Protein AF-S2IY13-F1 (afdb_monomer)

pLDDT: mean 79.67, std 11.69, range [42.25, 95.0]

Secondary structure (DSSP, 8-state):
---GGGT-HHHHHHHHHHHHTTPPPPPSS----HHHHHHHHHHHHHHHHHHHHHTS------HHHHHHHHHHHHHHHHHHHHHHTT----TTTT-PPPP---

Organism: Mucor circinelloides f. circinelloides (strain 1006PhL) (NCBI:txid1220926)

Sequence (102 aa):
MPHEKFYNLQQWERRQEAIRMGEKPTPTGDFFDFKNDEEKLRMQHRQAARAAASRQPTLTLSEEQIKELTRVNRERIEADRMRKMGLKPKESMGVRYEEEND

Mean predicted aligned error: 16.57 Å

Solvent-accessible surface area (backbone atoms only — not 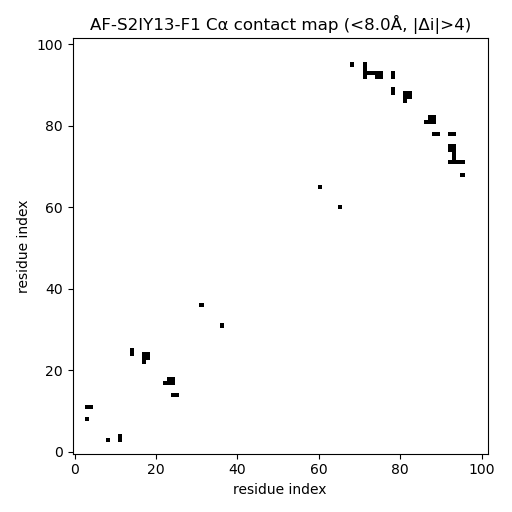comparable to full-atom values): 6318 Å² total; per-residue (Å²): 131,87,58,66,57,82,79,39,51,71,65,43,50,55,42,53,51,33,51,73,72,72,42,83,57,81,73,95,60,89,73,90,47,71,68,61,51,53,50,51,51,54,49,50,53,52,50,52,53,49,53,56,58,72,67,49,75,92,71,82,68,51,74,66,56,49,54,50,52,55,50,34,50,51,35,35,55,50,37,54,51,32,47,74,73,72,41,84,58,66,87,68,55,46,60,82,84,78,80,85,79,128

Radius of gyration: 28.14 Å; Cα contacts (8 Å, |Δi|>4): 32; chains: 1; bounding box: 55×32×68 Å

Foldseek 3Di:
DDDPCVVDVPLVVVQVVCVVVVHDRPDPDPDPDVVVVVVVVVVVVVVVVVVVVVPPPPPPDDPVRVVVLVQLVVQVVVCVVCVVVVHHDDPCRSDDDDDPDD

Structure (mmCIF, N/CA/C/O backbone):
data_AF-S2IY13-F1
#
_entry.id   AF-S2IY13-F1
#
loop_
_atom_site.group_PDB
_atom_site.id
_atom_site.type_symbol
_atom_site.label_atom_id
_atom_site.label_alt_id
_atom_site.label_comp_id
_atom_site.label_asym_id
_atom_site.label_entity_id
_atom_site.label_seq_id
_atom_site.pdbx_PDB_ins_code
_atom_site.Cartn_x
_atom_site.Cartn_y
_atom_site.Cartn_z
_atom_site.occupancy
_atom_site.B_iso_or_equiv
_atom_site.auth_seq_id
_atom_site.auth_comp_id
_atom_site.auth_asym_id
_atom_site.auth_atom_id
_atom_site.pdbx_PDB_model_num
ATOM 1 N N . MET A 1 1 ? 4.167 -15.378 -42.781 1.00 58.44 1 MET A N 1
ATOM 2 C CA . MET A 1 1 ? 3.473 -14.141 -42.354 1.00 58.44 1 MET A CA 1
ATOM 3 C C . MET A 1 1 ? 3.800 -13.019 -43.333 1.00 58.44 1 MET A C 1
ATOM 5 O O . MET A 1 1 ? 4.893 -13.069 -43.893 1.00 58.44 1 MET A O 1
ATOM 9 N N . PRO A 1 2 ? 2.890 -12.059 -43.586 1.00 72.50 2 PRO A N 1
ATOM 10 C CA . PRO A 1 2 ? 3.156 -10.945 -44.495 1.00 72.50 2 PRO A CA 1
ATOM 11 C C . PRO A 1 2 ? 4.285 -10.060 -43.952 1.00 72.50 2 PRO A C 1
ATOM 13 O O . PRO A 1 2 ? 4.389 -9.839 -42.748 1.00 72.50 2 PRO A O 1
ATOM 16 N N . HIS A 1 3 ? 5.169 -9.612 -44.841 1.00 72.56 3 HIS A N 1
ATOM 17 C CA . HIS A 1 3 ? 6.389 -8.887 -44.482 1.00 72.56 3 HIS A CA 1
ATOM 18 C C . HIS A 1 3 ? 6.077 -7.481 -43.932 1.00 72.56 3 HIS A C 1
ATOM 20 O O . HIS A 1 3 ? 5.179 -6.813 -44.440 1.00 72.56 3 HIS A O 1
ATOM 26 N N . GLU A 1 4 ? 6.860 -6.999 -42.956 1.00 67.62 4 GLU A N 1
ATOM 27 C CA . GLU A 1 4 ? 6.692 -5.699 -42.264 1.00 67.62 4 GLU A CA 1
ATOM 28 C C . GLU A 1 4 ? 6.530 -4.512 -43.237 1.00 67.62 4 GLU A C 1
ATOM 30 O O . GLU A 1 4 ? 5.742 -3.599 -42.997 1.00 67.62 4 GLU A O 1
ATOM 35 N N . LYS A 1 5 ? 7.187 -4.597 -44.404 1.00 71.69 5 LYS A N 1
ATOM 36 C CA . LYS A 1 5 ? 7.035 -3.670 -45.544 1.00 71.69 5 LYS A CA 1
ATOM 37 C C . LYS A 1 5 ? 5.573 -3.373 -45.900 1.00 71.69 5 LYS A C 1
ATOM 39 O O . LYS A 1 5 ? 5.268 -2.247 -46.265 1.00 71.69 5 LYS A O 1
ATOM 44 N N . PHE A 1 6 ? 4.691 -4.368 -45.835 1.00 73.50 6 PHE A N 1
ATOM 45 C CA . PHE A 1 6 ? 3.294 -4.240 -46.261 1.00 73.50 6 PHE A CA 1
ATOM 46 C C . PHE A 1 6 ? 2.365 -3.719 -45.157 1.00 73.50 6 PHE A C 1
ATOM 48 O O . PHE A 1 6 ? 1.230 -3.361 -45.454 1.00 73.50 6 PHE A O 1
ATOM 55 N N . TYR A 1 7 ? 2.841 -3.648 -43.910 1.00 77.00 7 TYR A N 1
ATOM 56 C CA . TYR A 1 7 ? 2.098 -3.081 -42.782 1.00 77.00 7 TYR A CA 1
ATOM 57 C C . TYR A 1 7 ? 2.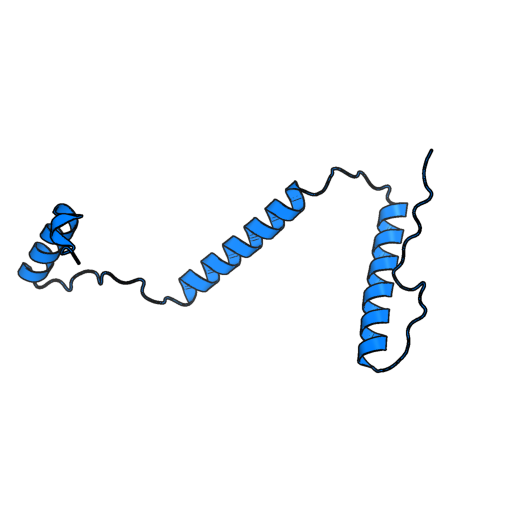511 -1.639 -42.481 1.00 77.00 7 TYR A C 1
ATOM 59 O O . TYR A 1 7 ? 1.667 -0.837 -42.089 1.00 77.00 7 TYR A O 1
ATOM 67 N N . ASN A 1 8 ? 3.787 -1.286 -42.684 1.00 78.00 8 ASN A N 1
ATOM 68 C CA . ASN A 1 8 ? 4.265 0.082 -42.506 1.00 78.00 8 ASN A CA 1
ATOM 69 C C . ASN A 1 8 ? 5.376 0.437 -43.510 1.00 78.00 8 ASN A C 1
ATOM 71 O O . ASN A 1 8 ? 6.570 0.286 -43.239 1.00 78.00 8 ASN A O 1
ATOM 75 N N . LEU A 1 9 ? 4.962 0.930 -44.682 1.00 78.38 9 LEU A N 1
ATOM 76 C CA . LEU A 1 9 ? 5.864 1.345 -45.763 1.00 78.38 9 LEU A CA 1
ATOM 77 C C . LEU A 1 9 ? 6.823 2.457 -45.317 1.00 78.38 9 LEU A C 1
ATOM 79 O O . LEU A 1 9 ? 8.020 2.363 -45.570 1.00 78.38 9 LEU A O 1
ATOM 83 N N . GLN A 1 10 ? 6.326 3.460 -44.588 1.00 79.56 10 GLN A N 1
ATOM 84 C CA . GLN A 1 10 ? 7.112 4.630 -44.185 1.00 79.56 10 GLN A CA 1
ATOM 85 C C . GLN A 1 10 ? 8.241 4.268 -43.206 1.00 79.56 10 GLN A C 1
ATOM 87 O O . GLN A 1 10 ? 9.366 4.752 -43.336 1.00 79.56 10 GLN A O 1
ATOM 92 N N . GLN A 1 11 ? 7.970 3.393 -42.231 1.00 78.31 11 GLN A N 1
ATOM 93 C CA . GLN A 1 11 ? 9.007 2.897 -41.319 1.00 78.31 11 GLN A CA 1
ATOM 94 C C . GLN A 1 11 ? 10.035 2.023 -42.046 1.00 78.31 11 GLN A C 1
ATOM 96 O O . GLN A 1 11 ? 11.231 2.106 -41.758 1.00 78.31 11 GLN A O 1
ATOM 101 N N . TRP A 1 12 ? 9.583 1.212 -43.005 1.00 79.00 12 TRP A N 1
ATOM 102 C CA . TRP A 1 12 ? 10.462 0.363 -43.801 1.00 79.00 12 TRP A CA 1
ATOM 103 C C . TRP A 1 12 ? 11.392 1.186 -44.704 1.00 79.00 12 TRP A C 1
ATOM 105 O O . TRP A 1 12 ? 12.596 0.936 -44.720 1.00 79.00 12 TRP A O 1
ATOM 115 N N . GLU A 1 13 ? 10.875 2.201 -45.398 1.00 82.12 13 GLU A N 1
ATOM 116 C CA . GLU A 1 13 ? 11.666 3.085 -46.264 1.00 82.12 13 GLU A CA 1
ATOM 117 C C . GLU A 1 13 ? 12.711 3.873 -45.478 1.00 82.12 13 GLU A C 1
ATOM 119 O O . GLU A 1 13 ? 13.880 3.871 -45.861 1.00 82.12 13 GLU A O 1
ATOM 124 N N . ARG A 1 14 ? 12.331 4.440 -44.325 1.00 81.25 14 ARG A N 1
ATOM 125 C CA . ARG A 1 14 ? 13.259 5.142 -43.428 1.00 81.25 14 ARG A CA 1
ATOM 126 C C . ARG A 1 14 ? 14.382 4.229 -42.928 1.00 81.25 14 ARG A C 1
ATOM 128 O O . ARG A 1 14 ? 15.528 4.658 -42.818 1.00 81.25 14 ARG A O 1
ATOM 135 N N . ARG A 1 15 ? 14.080 2.950 -42.666 1.00 76.56 15 ARG A N 1
ATOM 136 C CA . ARG A 1 15 ? 15.088 1.938 -42.309 1.00 76.56 15 ARG A CA 1
ATOM 137 C C . ARG A 1 15 ? 16.036 1.661 -43.478 1.00 76.56 15 ARG A C 1
ATOM 139 O O . ARG A 1 15 ? 17.244 1.604 -43.275 1.00 76.56 15 ARG A O 1
ATOM 146 N N . GLN A 1 16 ? 15.510 1.490 -44.691 1.00 81.31 16 GLN A N 1
ATOM 147 C CA . GLN A 1 16 ? 16.332 1.254 -45.885 1.00 81.31 16 GLN A CA 1
ATOM 148 C C . GLN A 1 16 ? 17.208 2.461 -46.235 1.00 81.31 16 GLN A C 1
ATOM 150 O O . GLN A 1 16 ? 18.346 2.293 -46.664 1.00 81.31 16 GLN A O 1
ATOM 155 N N . GLU A 1 17 ? 16.697 3.671 -46.037 1.00 83.19 17 GLU A N 1
ATOM 156 C CA . GLU A 1 17 ? 17.448 4.909 -46.213 1.00 83.19 17 GLU A CA 1
ATOM 157 C C . GLU A 1 17 ? 18.603 5.019 -45.209 1.00 83.19 17 GLU A C 1
ATOM 159 O O . GLU A 1 17 ? 19.736 5.239 -45.629 1.00 83.19 17 GLU A O 1
ATOM 164 N N . ALA A 1 18 ? 18.359 4.742 -43.923 1.00 79.00 18 ALA A N 1
ATOM 165 C CA . ALA A 1 18 ? 19.404 4.723 -42.895 1.00 79.00 18 ALA A CA 1
ATOM 166 C C . ALA A 1 18 ? 20.509 3.690 -43.198 1.00 79.00 18 ALA A C 1
ATOM 168 O O . ALA A 1 18 ? 21.696 4.005 -43.115 1.00 79.00 18 ALA A O 1
ATOM 169 N N . ILE A 1 19 ? 20.126 2.484 -43.645 1.00 79.31 19 ILE A N 1
ATOM 170 C CA . ILE A 1 19 ? 21.070 1.430 -44.055 1.00 79.31 19 ILE A CA 1
ATOM 171 C C . ILE A 1 19 ? 21.925 1.887 -45.246 1.00 79.31 19 ILE A C 1
ATOM 173 O O . ILE A 1 19 ? 23.133 1.655 -45.255 1.00 79.31 19 ILE A O 1
ATOM 177 N N . ARG A 1 20 ? 21.325 2.557 -46.243 1.00 83.50 20 ARG A N 1
ATOM 178 C CA . ARG A 1 20 ? 22.057 3.096 -47.405 1.00 83.50 20 ARG A CA 1
ATOM 179 C C . ARG A 1 20 ? 23.024 4.216 -47.027 1.00 83.50 20 ARG A C 1
ATOM 181 O O . ARG A 1 20 ? 24.087 4.311 -47.629 1.00 83.50 20 ARG A O 1
ATOM 188 N N . MET A 1 21 ? 22.671 5.027 -46.035 1.00 84.38 21 MET A N 1
ATOM 189 C CA . MET A 1 21 ? 23.503 6.117 -45.513 1.00 84.38 21 MET A CA 1
ATOM 190 C C . MET A 1 21 ? 24.626 5.629 -44.580 1.00 84.38 21 MET A C 1
ATOM 192 O O . MET A 1 21 ? 25.415 6.438 -44.099 1.00 84.38 21 MET A O 1
ATOM 196 N N . GLY A 1 22 ? 24.726 4.317 -44.325 1.00 75.44 22 GLY A N 1
ATOM 197 C CA . GLY A 1 22 ? 25.733 3.734 -43.434 1.00 75.44 22 GLY A CA 1
ATOM 198 C C . GLY A 1 22 ?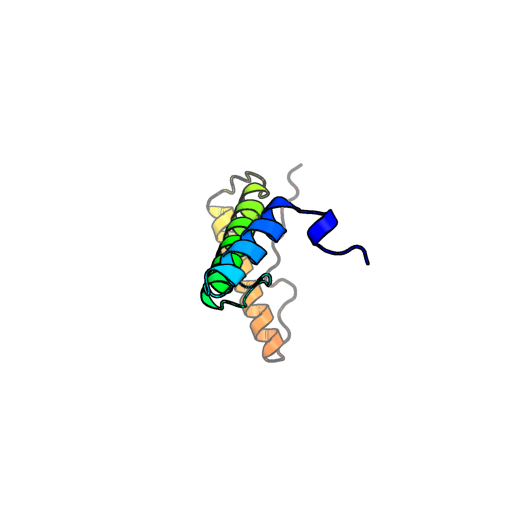 25.455 3.965 -41.944 1.00 75.44 22 GLY A C 1
ATOM 199 O O . GLY A 1 22 ? 26.303 3.658 -41.105 1.00 75.44 22 GLY A O 1
ATOM 200 N N . GLU A 1 23 ? 24.277 4.484 -41.599 1.00 72.75 23 GLU A N 1
ATOM 201 C CA . GLU A 1 23 ? 23.835 4.655 -40.220 1.00 72.75 23 GLU A CA 1
ATOM 202 C C . GLU A 1 23 ? 23.303 3.317 -39.683 1.00 72.75 23 GLU A C 1
ATOM 204 O O . GLU A 1 23 ? 22.610 2.570 -40.382 1.00 72.75 23 GLU A O 1
ATOM 209 N N . LYS A 1 24 ? 23.640 2.969 -38.433 1.00 63.78 24 LYS A N 1
ATOM 210 C CA . LYS A 1 24 ? 23.134 1.732 -37.820 1.00 63.78 24 LYS A CA 1
ATOM 211 C C . LYS A 1 24 ? 21.608 1.845 -37.694 1.00 63.78 24 LYS A C 1
ATOM 213 O O . LYS A 1 24 ? 21.148 2.767 -37.020 1.00 63.78 24 LYS A O 1
ATOM 218 N N . PRO A 1 25 ? 20.816 0.935 -38.294 1.00 62.53 25 PRO A N 1
ATOM 219 C CA . PRO A 1 25 ? 19.364 1.010 -38.200 1.00 62.53 25 PRO A CA 1
A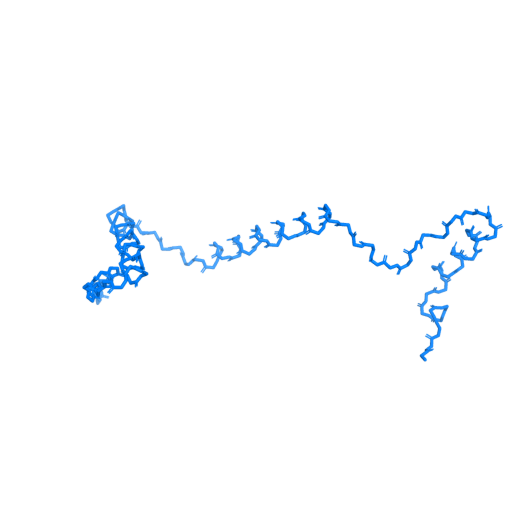TOM 220 C C . PRO A 1 25 ? 18.944 0.947 -36.733 1.00 62.53 25 PRO A C 1
ATOM 222 O O . PRO A 1 25 ? 19.475 0.133 -35.972 1.00 62.53 25 PRO A O 1
ATOM 225 N N . THR A 1 26 ? 17.990 1.796 -36.341 1.00 62.62 26 THR A N 1
ATOM 226 C CA . THR A 1 26 ? 17.410 1.744 -35.000 1.00 62.62 26 THR A CA 1
ATOM 227 C C . THR A 1 26 ? 16.806 0.355 -34.801 1.00 62.62 26 THR A C 1
ATOM 229 O O . THR A 1 26 ? 15.939 -0.075 -35.574 1.00 62.62 26 THR A O 1
ATOM 232 N N . PRO A 1 27 ? 17.324 -0.414 -33.839 1.00 61.28 27 PRO A N 1
ATOM 233 C CA . PRO A 1 27 ? 16.979 -1.816 -33.749 1.00 61.28 27 PRO A CA 1
ATOM 234 C C . PRO A 1 27 ? 15.511 -1.958 -33.320 1.00 61.28 27 PRO A C 1
ATOM 236 O O . PRO A 1 27 ? 15.036 -1.296 -32.405 1.00 61.28 27 PRO A O 1
ATOM 239 N N . THR A 1 28 ? 14.770 -2.782 -34.059 1.00 61.31 28 THR A N 1
ATOM 240 C CA . THR A 1 28 ? 13.293 -2.847 -34.058 1.00 61.31 28 THR A CA 1
ATOM 241 C C . THR A 1 28 ? 12.723 -3.731 -32.940 1.00 61.31 28 THR A C 1
ATOM 243 O O . THR A 1 28 ? 11.604 -4.222 -33.035 1.00 61.31 28 THR A O 1
ATOM 246 N N . GLY A 1 29 ? 13.509 -3.984 -31.896 1.00 62.88 29 GLY A N 1
ATOM 247 C CA . GLY A 1 29 ? 13.099 -4.770 -30.738 1.00 62.88 29 GLY A CA 1
ATOM 248 C C . GLY A 1 29 ? 13.051 -3.903 -29.490 1.00 62.88 29 GLY A C 1
ATOM 249 O O . GLY A 1 29 ? 13.809 -2.939 -29.380 1.00 62.88 29 GLY A O 1
ATOM 250 N N . ASP A 1 30 ? 12.196 -4.276 -28.542 1.00 62.16 30 ASP A N 1
ATOM 251 C CA . ASP A 1 30 ? 12.281 -3.776 -27.174 1.00 62.16 30 ASP A CA 1
ATOM 252 C C . ASP A 1 30 ? 13.639 -4.205 -26.603 1.00 62.16 30 ASP A C 1
ATOM 254 O O . ASP A 1 30 ? 13.856 -5.369 -26.264 1.00 62.16 30 ASP A O 1
ATOM 258 N N . PHE A 1 31 ? 14.599 -3.280 -26.550 1.00 67.75 31 PHE A N 1
ATOM 259 C CA . PHE A 1 31 ? 15.824 -3.518 -25.795 1.00 67.75 31 PHE A CA 1
ATOM 260 C C . PHE A 1 31 ? 15.450 -3.578 -24.329 1.00 67.75 31 PHE A C 1
ATOM 262 O O . PHE A 1 31 ? 14.798 -2.675 -23.803 1.00 67.75 31 PHE A O 1
ATOM 269 N N . PHE A 1 32 ? 15.884 -4.650 -23.679 1.00 66.94 32 PHE A N 1
ATOM 270 C CA . PHE A 1 32 ? 15.762 -4.782 -22.244 1.00 66.94 32 PHE A CA 1
ATOM 271 C C . PHE A 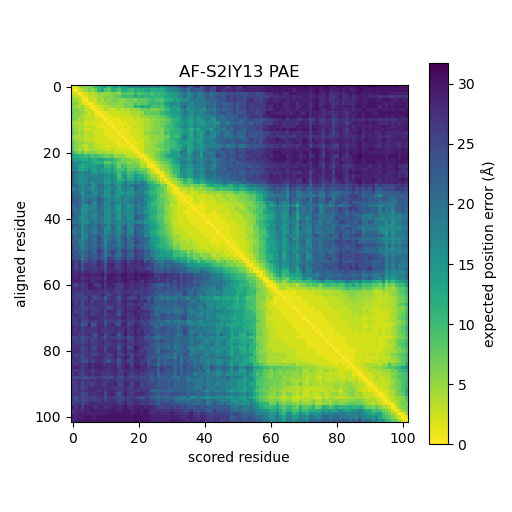1 32 ? 16.691 -3.764 -21.575 1.00 66.94 32 PHE A C 1
ATOM 273 O O . PHE A 1 32 ? 17.903 -3.964 -21.488 1.00 66.94 32 PHE A O 1
ATOM 280 N N . ASP A 1 33 ? 16.116 -2.639 -21.160 1.00 81.25 33 ASP A N 1
ATOM 281 C CA . ASP A 1 33 ? 16.784 -1.606 -20.378 1.00 81.25 33 ASP A CA 1
ATOM 282 C C . ASP A 1 33 ? 16.281 -1.680 -18.937 1.00 81.25 33 ASP A C 1
ATOM 284 O O . ASP A 1 33 ? 15.163 -1.260 -18.623 1.00 81.25 33 ASP A O 1
ATOM 288 N N . PHE A 1 34 ? 17.140 -2.192 -18.054 1.00 84.38 34 PHE A N 1
ATOM 289 C CA . PHE A 1 34 ? 16.861 -2.340 -16.628 1.00 84.38 34 PHE A CA 1
ATOM 290 C C . PHE A 1 34 ? 16.341 -1.048 -15.988 1.00 84.38 34 PHE A C 1
ATOM 292 O O . PHE A 1 34 ? 15.440 -1.101 -15.154 1.00 84.38 34 PHE A O 1
ATOM 299 N N . LYS A 1 35 ? 16.869 0.120 -16.379 1.00 88.00 35 LYS A N 1
ATOM 300 C CA . LYS A 1 35 ? 16.465 1.393 -15.765 1.00 88.00 35 LYS A CA 1
ATOM 301 C C . LYS A 1 35 ? 15.041 1.776 -16.151 1.00 88.00 35 LYS A C 1
ATOM 303 O O . LYS A 1 35 ? 14.269 2.214 -15.300 1.00 88.00 35 LYS A O 1
ATOM 308 N N . ASN A 1 36 ? 14.699 1.595 -17.423 1.00 83.19 36 ASN A N 1
ATOM 309 C CA . ASN A 1 36 ? 13.374 1.908 -17.945 1.00 83.19 36 ASN A CA 1
ATOM 310 C C . ASN A 1 36 ? 12.312 0.964 -17.360 1.00 83.19 36 ASN A C 1
ATOM 312 O O . ASN A 1 36 ? 11.232 1.400 -16.961 1.00 83.19 36 ASN A O 1
ATOM 316 N N . ASP A 1 37 ? 12.633 -0.324 -17.242 1.00 84.62 37 ASP A N 1
ATOM 317 C CA . ASP A 1 37 ? 11.716 -1.310 -16.673 1.00 84.62 37 ASP A CA 1
ATOM 318 C C . ASP A 1 37 ? 11.495 -1.100 -15.171 1.00 84.62 37 ASP A C 1
ATOM 320 O O . ASP A 1 37 ? 10.349 -1.133 -14.717 1.00 84.62 37 ASP A O 1
ATOM 324 N N . GLU A 1 38 ? 12.542 -0.779 -14.403 1.00 89.19 38 GLU A N 1
ATOM 325 C CA . GLU A 1 38 ? 12.394 -0.387 -12.995 1.00 89.19 38 GLU A CA 1
ATOM 326 C C . GLU A 1 38 ? 11.491 0.842 -12.833 1.00 89.19 38 GLU A C 1
ATOM 328 O O . GLU A 1 38 ? 10.642 0.892 -11.934 1.00 89.19 38 GLU A O 1
ATOM 333 N N . GLU A 1 39 ? 11.643 1.844 -13.700 1.00 89.06 39 GLU A N 1
ATOM 334 C CA . GLU A 1 39 ? 10.829 3.054 -13.656 1.00 89.06 39 GLU A CA 1
ATOM 335 C C . GLU A 1 39 ? 9.361 2.766 -13.996 1.00 89.06 39 GLU A C 1
ATOM 337 O O . GLU A 1 39 ? 8.457 3.215 -13.278 1.00 89.06 39 GLU A O 1
ATOM 342 N N . LYS A 1 40 ? 9.107 1.959 -15.031 1.00 87.75 40 LYS A N 1
ATOM 343 C CA . LYS A 1 40 ? 7.761 1.497 -15.393 1.00 87.75 40 LYS A CA 1
ATOM 344 C C . LYS A 1 40 ? 7.118 0.705 -14.261 1.00 87.75 40 LYS A C 1
ATOM 346 O O . LYS A 1 40 ? 5.965 0.970 -13.921 1.00 87.75 40 LYS A O 1
ATOM 351 N N . LEU A 1 41 ? 7.857 -0.205 -13.626 1.00 88.94 41 LEU A N 1
ATOM 352 C CA . LEU A 1 41 ? 7.355 -1.004 -12.508 1.00 88.94 41 LEU A CA 1
ATOM 353 C C . LEU A 1 41 ? 7.001 -0.113 -11.307 1.00 88.94 41 LEU A C 1
ATOM 355 O O . LEU A 1 41 ? 5.931 -0.244 -10.707 1.00 88.94 41 LEU A O 1
ATOM 359 N N . ARG A 1 42 ? 7.853 0.874 -11.002 1.00 90.12 42 ARG A N 1
ATOM 360 C CA . ARG A 1 42 ? 7.581 1.894 -9.977 1.00 90.12 42 ARG A CA 1
ATOM 361 C C . ARG A 1 42 ? 6.341 2.721 -10.306 1.00 90.12 42 ARG A C 1
ATOM 363 O O . ARG A 1 42 ? 5.545 3.011 -9.412 1.00 90.12 42 ARG A O 1
ATOM 370 N N . MET A 1 43 ? 6.156 3.110 -11.566 1.00 89.81 43 MET A N 1
ATOM 371 C CA . MET A 1 43 ? 4.963 3.835 -12.009 1.00 89.81 43 MET A CA 1
ATOM 372 C C . MET A 1 43 ? 3.693 2.999 -11.860 1.00 89.81 43 MET A C 1
ATOM 374 O O . MET A 1 43 ? 2.715 3.502 -11.305 1.00 89.81 43 MET A O 1
ATOM 378 N N . GLN A 1 44 ? 3.722 1.732 -12.271 1.00 89.12 44 GLN A N 1
ATOM 379 C CA . GLN A 1 44 ? 2.594 0.812 -12.119 1.00 89.12 44 GLN A CA 1
ATOM 380 C C . GLN A 1 44 ? 2.219 0.625 -10.646 1.00 89.12 44 GLN A C 1
ATOM 382 O O . GLN A 1 44 ? 1.048 0.749 -10.293 1.00 89.12 44 GLN A O 1
ATOM 387 N N . HIS A 1 45 ? 3.203 0.440 -9.761 1.00 87.44 45 HIS A N 1
ATOM 388 C CA . HIS A 1 45 ? 2.947 0.314 -8.326 1.00 87.44 45 HIS A CA 1
ATOM 389 C C . HIS A 1 45 ? 2.308 1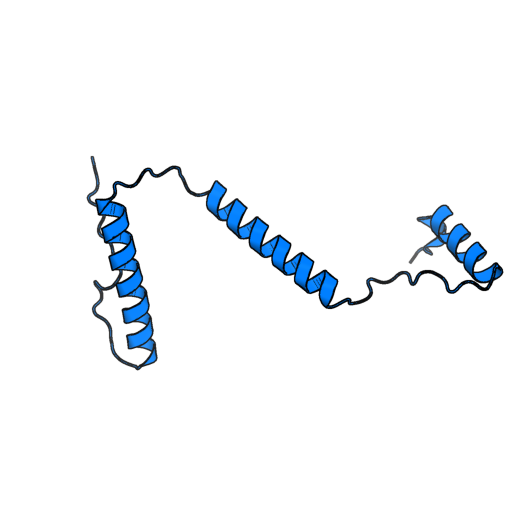.583 -7.734 1.00 87.44 45 HIS A C 1
ATOM 391 O O . HIS A 1 45 ? 1.363 1.509 -6.948 1.00 87.44 45 HIS A O 1
ATOM 397 N N . ARG A 1 46 ? 2.770 2.774 -8.145 1.00 85.75 46 ARG A N 1
ATOM 398 C CA . ARG A 1 46 ? 2.160 4.051 -7.728 1.00 85.75 46 ARG A CA 1
ATOM 399 C C . ARG A 1 46 ? 0.723 4.198 -8.228 1.00 85.75 46 ARG A C 1
ATOM 401 O O . ARG A 1 46 ? -0.126 4.688 -7.487 1.00 85.75 46 ARG A O 1
ATOM 408 N N . GLN A 1 47 ? 0.442 3.796 -9.465 1.00 85.25 47 GLN A N 1
ATOM 409 C CA . GLN A 1 47 ? -0.909 3.844 -10.027 1.00 85.25 47 GLN A CA 1
ATOM 410 C C . GLN A 1 47 ? -1.843 2.848 -9.339 1.00 85.25 47 GLN A C 1
ATOM 412 O O . GLN A 1 47 ? -2.958 3.223 -8.990 1.00 85.25 47 GLN A O 1
ATOM 417 N N . ALA A 1 48 ? -1.377 1.629 -9.062 1.00 83.19 48 ALA A N 1
ATOM 418 C CA . ALA A 1 48 ? -2.134 0.629 -8.315 1.00 83.19 48 ALA A CA 1
ATOM 419 C C . ALA A 1 48 ? -2.475 1.117 -6.898 1.00 83.19 48 ALA A C 1
ATOM 421 O O . ALA A 1 48 ? -3.624 1.013 -6.475 1.00 83.19 48 ALA A O 1
ATOM 422 N N . ALA A 1 49 ? -1.517 1.737 -6.199 1.00 79.75 49 ALA A N 1
ATOM 423 C CA . ALA A 1 49 ? -1.754 2.332 -4.884 1.00 79.75 49 ALA A CA 1
ATOM 424 C C . ALA A 1 49 ? -2.783 3.478 -4.935 1.00 79.75 49 ALA A C 1
ATOM 426 O O . ALA A 1 49 ? -3.669 3.553 -4.086 1.00 79.75 49 ALA A O 1
ATOM 427 N N . ARG A 1 50 ? -2.718 4.346 -5.955 1.00 76.50 50 ARG A N 1
ATOM 428 C CA . ARG A 1 50 ? -3.704 5.423 -6.164 1.00 76.50 50 ARG A CA 1
ATOM 429 C C . ARG A 1 50 ? -5.090 4.884 -6.514 1.00 76.50 50 ARG A C 1
ATOM 431 O O . ARG A 1 50 ? -6.076 5.371 -5.975 1.00 76.50 50 ARG A O 1
ATOM 438 N N . ALA A 1 51 ? -5.171 3.871 -7.373 1.00 74.19 51 ALA A N 1
ATOM 439 C CA . ALA A 1 51 ? -6.428 3.221 -7.725 1.00 74.19 51 ALA A CA 1
ATOM 440 C C . ALA A 1 51 ? -7.057 2.532 -6.502 1.00 74.19 51 ALA A C 1
ATOM 442 O O . ALA A 1 51 ? -8.256 2.673 -6.269 1.00 74.19 51 ALA A O 1
ATOM 443 N N . ALA A 1 52 ? -6.247 1.862 -5.678 1.00 68.06 52 ALA A N 1
ATOM 444 C CA . ALA A 1 52 ? -6.686 1.279 -4.413 1.00 68.06 52 ALA A CA 1
ATOM 445 C C . ALA A 1 52 ? -7.194 2.347 -3.432 1.00 68.06 52 ALA A C 1
ATOM 447 O O . ALA A 1 52 ? -8.231 2.138 -2.812 1.00 68.06 52 ALA A O 1
ATOM 448 N N . ALA A 1 53 ? -6.522 3.502 -3.346 1.00 64.81 53 ALA A N 1
ATOM 449 C CA . ALA A 1 53 ? -6.963 4.635 -2.534 1.00 64.81 53 ALA A CA 1
ATOM 450 C C . ALA A 1 53 ? -8.270 5.264 -3.055 1.00 64.81 53 ALA A C 1
ATOM 452 O O . ALA A 1 53 ? -9.136 5.602 -2.261 1.00 64.81 53 ALA A O 1
ATOM 453 N N . SER A 1 54 ? -8.454 5.363 -4.377 1.00 62.12 54 SER A N 1
ATOM 454 C CA . SER A 1 54 ? -9.680 5.908 -4.991 1.00 62.12 54 SER A CA 1
ATOM 455 C C . SER A 1 54 ? -10.907 4.999 -4.857 1.00 62.12 54 SER A C 1
ATOM 457 O O . SER A 1 54 ? -12.033 5.463 -4.988 1.00 62.12 54 SER A O 1
ATOM 459 N N . ARG A 1 55 ? -10.688 3.700 -4.614 1.00 62.25 55 ARG A N 1
ATOM 460 C CA . ARG A 1 55 ? -11.741 2.703 -4.373 1.00 62.25 55 ARG A CA 1
ATOM 461 C C . ARG A 1 55 ? -12.046 2.506 -2.893 1.00 62.25 55 ARG A C 1
ATOM 463 O O . ARG A 1 55 ? -12.939 1.724 -2.578 1.00 62.25 55 ARG A O 1
ATOM 470 N N . GLN A 1 56 ? -11.313 3.163 -1.992 1.00 59.00 56 GLN A N 1
ATOM 471 C CA . GLN A 1 56 ? -11.720 3.180 -0.595 1.00 59.00 56 GLN A CA 1
ATOM 472 C C . GLN A 1 56 ? -13.008 4.007 -0.508 1.00 59.00 56 GLN A C 1
ATOM 474 O O . GLN A 1 56 ? -12.995 5.163 -0.941 1.00 59.00 56 GLN A O 1
ATOM 479 N N . PRO A 1 57 ? -14.119 3.454 0.013 1.00 56.59 57 PRO A N 1
ATOM 480 C CA . PRO A 1 57 ? -15.254 4.289 0.376 1.00 56.59 57 PRO A CA 1
ATOM 481 C C . PRO A 1 57 ? -14.744 5.402 1.296 1.00 56.59 57 PRO A C 1
ATOM 483 O O . PRO A 1 57 ? -13.833 5.173 2.095 1.00 56.59 57 PRO A O 1
ATOM 486 N N . THR A 1 58 ? -15.297 6.610 1.177 1.00 55.69 58 THR A N 1
ATOM 487 C CA . THR A 1 58 ? -15.023 7.730 2.088 1.00 55.69 58 THR A CA 1
ATOM 488 C C . THR A 1 58 ? -15.614 7.417 3.463 1.00 55.69 58 THR A C 1
ATOM 490 O O . THR A 1 58 ? -16.568 8.045 3.908 1.00 55.69 58 THR A O 1
ATOM 493 N N . LEU A 1 59 ? -15.095 6.384 4.120 1.00 59.25 59 LEU A N 1
ATOM 494 C CA . LEU A 1 59 ? -15.371 6.074 5.504 1.00 59.25 59 LEU A CA 1
ATOM 495 C C . LEU A 1 59 ? -14.595 7.111 6.303 1.00 59.25 59 LEU A C 1
ATOM 497 O O . LEU A 1 59 ? -13.383 7.012 6.487 1.00 59.25 59 LEU A O 1
ATOM 501 N N . THR A 1 60 ? -15.287 8.160 6.724 1.00 69.12 60 THR A N 1
ATOM 502 C CA . THR A 1 60 ? -14.791 9.050 7.765 1.00 69.12 60 THR A CA 1
ATOM 503 C C . THR A 1 60 ? -14.830 8.269 9.076 1.00 69.12 60 THR A C 1
ATOM 505 O O . THR A 1 60 ? -15.819 8.326 9.802 1.00 69.12 60 THR A O 1
ATOM 508 N N . LEU A 1 61 ? -13.795 7.468 9.344 1.00 74.75 61 LEU A N 1
ATOM 509 C CA . LEU A 1 61 ? -13.650 6.815 10.643 1.00 74.75 61 LEU A CA 1
ATOM 510 C C . LEU A 1 61 ? -13.384 7.879 11.714 1.00 74.75 61 LEU A C 1
ATOM 512 O O . LEU A 1 61 ? -12.622 8.823 11.486 1.00 74.75 61 LEU A O 1
ATOM 516 N N . SER A 1 62 ? -13.985 7.706 12.890 1.00 82.50 62 SER A N 1
ATOM 517 C CA . SER A 1 62 ? -13.638 8.509 14.061 1.00 82.50 62 SER A CA 1
ATOM 518 C C . SER A 1 62 ? -12.197 8.215 14.502 1.00 82.50 62 SER A C 1
ATOM 520 O O . SER A 1 62 ? -11.630 7.160 14.200 1.00 82.50 62 SER A O 1
ATOM 522 N N . GLU A 1 63 ? -11.579 9.138 15.242 1.00 84.31 63 GLU A N 1
ATOM 523 C CA . GLU A 1 63 ? -10.209 8.957 15.745 1.00 84.31 63 GLU A CA 1
ATOM 524 C C . GLU A 1 63 ? -10.066 7.678 16.593 1.00 84.31 63 GLU A C 1
ATOM 526 O O . GLU A 1 63 ? -9.051 6.979 16.525 1.00 84.31 63 GLU A O 1
ATOM 531 N N . GLU A 1 64 ? -11.101 7.337 17.357 1.00 84.44 64 GLU A N 1
ATOM 532 C CA . GLU A 1 64 ? -11.152 6.132 18.187 1.00 84.44 64 GLU A CA 1
ATOM 533 C C . GLU A 1 64 ? -11.159 4.862 17.337 1.00 84.44 64 GLU A C 1
ATOM 535 O O . GLU A 1 64 ? -10.371 3.947 17.585 1.00 84.44 64 GLU A O 1
ATOM 540 N N . GLN A 1 65 ? -11.953 4.843 16.266 1.00 84.62 65 GLN A N 1
ATOM 541 C CA . GLN A 1 65 ? -11.997 3.716 15.338 1.00 84.62 65 GLN A CA 1
ATOM 542 C C . GLN A 1 6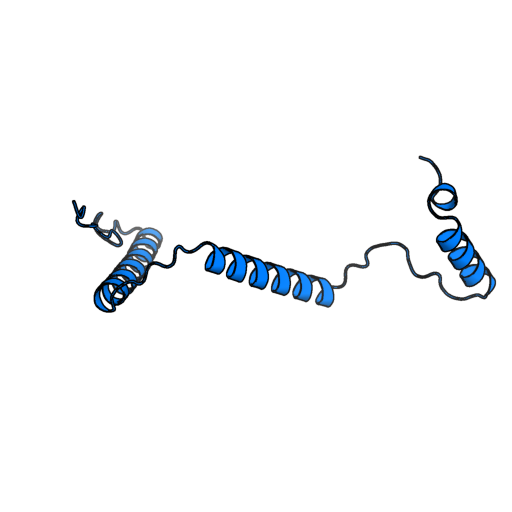5 ? -10.661 3.532 14.601 1.00 84.62 65 GLN A C 1
ATOM 544 O O . GLN A 1 65 ? -10.240 2.404 14.343 1.00 84.62 65 GLN A O 1
ATOM 549 N N . ILE A 1 66 ? -9.946 4.621 14.295 1.00 86.50 66 ILE A N 1
ATOM 550 C CA . ILE A 1 66 ? -8.601 4.555 13.698 1.00 86.50 66 ILE A CA 1
ATOM 551 C C . ILE A 1 66 ? -7.593 3.958 14.694 1.00 86.50 66 ILE A C 1
ATOM 553 O O . ILE A 1 66 ? -6.779 3.100 14.329 1.00 86.50 66 ILE A O 1
ATOM 557 N N . LYS A 1 67 ? -7.636 4.376 15.965 1.00 89.31 67 LYS A N 1
ATOM 558 C CA . LYS A 1 67 ? -6.784 3.812 17.028 1.00 89.31 67 LYS A CA 1
ATOM 559 C C . LYS A 1 67 ? -7.061 2.325 17.241 1.00 89.31 67 LYS A C 1
ATOM 561 O O . LYS A 1 67 ? -6.122 1.538 17.360 1.00 89.31 67 LYS A O 1
ATOM 566 N N . GLU A 1 68 ? -8.321 1.920 17.218 1.00 88.12 68 GLU A N 1
ATOM 567 C CA . GLU A 1 68 ? -8.690 0.512 17.306 1.00 88.12 68 GLU A CA 1
ATOM 568 C C . GLU A 1 68 ? -8.185 -0.281 16.091 1.00 88.12 68 GLU A C 1
ATOM 570 O O . GLU A 1 68 ? -7.531 -1.313 16.247 1.00 88.12 68 GLU A O 1
ATOM 575 N N . LEU A 1 69 ? -8.378 0.238 14.876 1.00 88.50 69 LEU A N 1
ATOM 576 C CA . LEU A 1 69 ? -7.913 -0.409 13.649 1.00 88.50 69 LEU A CA 1
ATOM 577 C C . LEU A 1 69 ? -6.390 -0.614 13.649 1.00 88.50 69 LEU A C 1
ATOM 579 O O . LEU A 1 69 ? -5.892 -1.682 13.283 1.00 88.50 69 LEU A O 1
ATOM 583 N N . THR A 1 70 ? -5.633 0.396 14.087 1.00 90.62 70 THR A N 1
ATOM 584 C CA . THR A 1 70 ? -4.171 0.281 14.206 1.00 90.62 70 THR A CA 1
ATOM 585 C C . THR A 1 70 ? -3.750 -0.751 15.249 1.00 90.62 70 THR A C 1
ATOM 587 O O . THR A 1 70 ? -2.786 -1.483 15.012 1.00 90.62 70 THR A O 1
ATOM 590 N N . ARG A 1 71 ? -4.479 -0.870 16.365 1.00 92.75 71 ARG A N 1
ATOM 591 C CA . ARG A 1 71 ? -4.257 -1.923 17.362 1.00 92.75 71 ARG A CA 1
ATOM 592 C C . ARG A 1 71 ? -4.502 -3.313 16.770 1.00 92.75 71 ARG A C 1
ATOM 594 O O . ARG A 1 71 ? -3.610 -4.154 16.834 1.00 92.75 71 ARG A O 1
ATOM 601 N N . VAL A 1 72 ? -5.648 -3.526 16.126 1.00 93.25 72 VAL A N 1
ATOM 602 C CA . VAL A 1 72 ? -6.019 -4.802 15.488 1.00 93.25 72 VAL A CA 1
ATOM 603 C C . VAL A 1 72 ? -4.985 -5.222 14.439 1.00 93.25 72 VAL A C 1
ATOM 605 O O . VAL A 1 72 ? -4.614 -6.392 14.351 1.00 93.25 72 VAL A O 1
ATOM 608 N N . ASN A 1 73 ? -4.459 -4.273 13.661 1.00 92.19 73 ASN A N 1
ATOM 609 C CA . ASN A 1 73 ? -3.420 -4.558 12.671 1.00 92.19 73 ASN A CA 1
ATOM 610 C C . ASN A 1 73 ? -2.112 -5.042 13.327 1.00 92.19 73 ASN A C 1
ATOM 612 O O . ASN A 1 73 ? -1.530 -6.037 12.897 1.00 92.19 73 ASN A O 1
ATOM 616 N N . ARG A 1 74 ? -1.682 -4.405 14.424 1.00 93.81 74 ARG A N 1
ATOM 617 C CA . ARG A 1 74 ? -0.516 -4.874 15.195 1.00 93.81 74 ARG A CA 1
ATOM 618 C C . ARG A 1 74 ? -0.730 -6.288 15.729 1.00 93.81 74 ARG A C 1
ATOM 620 O O . ARG A 1 74 ? 0.143 -7.133 15.550 1.00 93.81 74 ARG A O 1
ATOM 627 N N . GLU A 1 75 ? -1.907 -6.567 16.283 1.00 94.00 75 GLU A N 1
ATOM 628 C CA . GLU A 1 75 ? -2.263 -7.901 16.778 1.00 94.00 75 GLU A CA 1
ATOM 629 C C . GLU A 1 75 ? -2.229 -8.965 15.663 1.00 94.00 75 GLU A C 1
ATOM 631 O O . GLU A 1 75 ? -1.752 -10.077 15.895 1.00 94.00 75 GLU A O 1
ATOM 636 N N . ARG A 1 76 ? -2.643 -8.633 14.427 1.00 92.62 76 ARG A N 1
ATOM 637 C CA . ARG A 1 76 ? -2.507 -9.537 13.264 1.00 92.62 76 ARG A CA 1
ATOM 638 C C . ARG A 1 76 ? -1.053 -9.861 12.953 1.00 92.62 76 ARG A C 1
ATOM 640 O O . ARG A 1 76 ? -0.712 -11.028 12.772 1.00 92.62 76 ARG A O 1
ATOM 647 N N . ILE A 1 77 ? -0.199 -8.842 12.905 1.00 95.00 77 ILE A N 1
ATOM 648 C CA . ILE A 1 77 ? 1.226 -9.013 12.600 1.00 95.00 77 ILE A CA 1
ATOM 649 C C . ILE A 1 77 ? 1.892 -9.886 13.667 1.00 95.00 77 ILE A C 1
ATOM 651 O O . ILE A 1 77 ? 2.688 -10.769 13.345 1.00 95.00 77 ILE A O 1
ATOM 655 N N . GLU A 1 78 ? 1.551 -9.673 14.936 1.00 93.25 78 GLU A N 1
ATOM 656 C CA . GLU A 1 78 ? 2.041 -10.491 16.043 1.00 93.25 78 GLU A CA 1
ATOM 657 C C . GLU A 1 78 ? 1.543 -11.933 15.958 1.00 93.25 78 GLU A C 1
ATOM 659 O O . GLU A 1 78 ? 2.345 -12.856 16.104 1.00 93.25 78 GLU A O 1
ATOM 664 N N . ALA A 1 79 ? 0.261 -12.147 15.652 1.00 93.38 79 ALA A N 1
ATOM 665 C CA . ALA A 1 79 ? -0.295 -13.481 15.452 1.00 93.38 79 ALA A CA 1
ATOM 666 C C . ALA A 1 79 ? 0.400 -14.217 14.295 1.00 93.38 79 ALA A C 1
ATOM 668 O O . ALA A 1 79 ? 0.781 -15.378 14.442 1.00 93.38 79 ALA A O 1
ATOM 669 N N . ASP A 1 80 ? 0.642 -13.544 13.170 1.00 93.00 80 ASP A N 1
ATOM 670 C CA . ASP A 1 80 ? 1.391 -14.104 12.042 1.00 93.00 80 ASP A CA 1
ATOM 671 C C . ASP A 1 80 ? 2.830 -14.450 12.437 1.00 93.00 80 ASP A C 1
ATOM 673 O O . ASP A 1 80 ? 3.363 -15.492 12.042 1.00 93.00 80 ASP A O 1
ATOM 677 N N . ARG A 1 81 ? 3.464 -13.602 13.252 1.00 94.31 81 ARG A N 1
ATOM 678 C CA . ARG A 1 81 ? 4.806 -13.851 13.782 1.00 94.31 81 ARG A CA 1
ATOM 679 C C . ARG A 1 81 ? 4.828 -15.071 14.700 1.00 94.31 81 ARG A C 1
ATOM 681 O O . ARG A 1 81 ? 5.718 -15.903 14.561 1.00 94.31 81 ARG A O 1
ATOM 688 N N . MET A 1 82 ? 3.844 -15.204 15.587 1.00 93.50 82 MET A N 1
ATOM 689 C CA . MET A 1 82 ? 3.688 -16.369 16.462 1.00 93.50 82 MET A CA 1
ATOM 690 C C . MET A 1 82 ? 3.488 -17.651 15.649 1.00 93.50 82 MET A C 1
ATOM 692 O O . MET A 1 82 ? 4.175 -18.634 15.916 1.00 93.50 82 MET A O 1
ATOM 696 N N . ARG A 1 83 ? 2.646 -17.625 14.602 1.00 92.56 83 ARG A N 1
ATOM 697 C CA . ARG A 1 83 ? 2.465 -18.782 13.702 1.00 92.56 83 ARG A CA 1
ATOM 698 C C . ARG A 1 83 ? 3.771 -19.184 13.026 1.00 92.56 83 ARG A C 1
ATOM 700 O O . ARG A 1 83 ? 4.079 -20.369 12.968 1.00 92.56 83 ARG A O 1
ATOM 707 N N . LYS A 1 84 ? 4.569 -18.215 12.563 1.00 94.31 84 LYS A N 1
ATOM 708 C CA . LYS A 1 84 ? 5.898 -18.480 11.977 1.00 94.31 84 LYS A CA 1
ATOM 709 C C . LYS A 1 84 ? 6.877 -19.104 12.973 1.00 94.31 84 LYS A C 1
ATOM 711 O O . LYS A 1 84 ? 7.742 -19.865 12.562 1.00 94.31 84 LYS A O 1
ATOM 716 N N . MET A 1 85 ? 6.735 -18.800 14.262 1.00 94.50 85 MET A N 1
ATOM 717 C CA . MET A 1 85 ? 7.517 -19.421 15.338 1.00 94.50 85 MET A CA 1
ATOM 718 C C . MET A 1 85 ? 6.941 -20.768 15.813 1.00 94.50 85 MET A C 1
ATOM 720 O O . MET A 1 85 ? 7.514 -21.385 16.705 1.00 94.50 85 MET A O 1
ATOM 724 N N . GLY A 1 86 ? 5.819 -21.231 15.251 1.00 94.12 86 GLY A N 1
ATOM 725 C CA . GLY A 1 86 ? 5.157 -22.475 15.654 1.00 94.12 86 GLY A CA 1
ATOM 726 C C . GLY A 1 86 ? 4.264 -22.358 16.897 1.00 94.12 86 GLY A C 1
ATOM 727 O O . GLY A 1 86 ? 3.775 -23.372 17.388 1.00 94.12 86 GLY A O 1
ATOM 728 N N . LEU A 1 87 ? 4.020 -21.146 17.407 1.00 92.00 87 LEU A N 1
ATOM 729 C CA . LEU A 1 87 ? 3.072 -20.906 18.496 1.00 92.00 87 LEU A CA 1
ATOM 730 C C . LEU A 1 87 ? 1.652 -20.745 17.933 1.00 92.00 87 LEU A C 1
ATOM 732 O O . LEU A 1 87 ? 1.462 -20.159 16.866 1.00 92.00 87 LEU A O 1
ATOM 736 N N . LYS A 1 88 ? 0.640 -21.227 18.667 1.00 90.75 88 LYS A N 1
ATOM 737 C CA . LYS A 1 88 ? -0.778 -21.066 18.309 1.00 90.75 88 LYS A CA 1
ATOM 738 C C . LYS A 1 88 ? -1.311 -19.740 18.878 1.00 90.75 88 LYS A C 1
ATOM 740 O O . LYS A 1 88 ? -1.460 -19.644 20.096 1.00 90.75 88 LYS A O 1
ATOM 745 N N . PRO A 1 89 ? -1.609 -18.721 18.048 1.00 89.31 89 PRO A N 1
ATOM 746 C CA . PRO A 1 89 ? -2.178 -17.468 18.535 1.00 89.31 89 PRO A CA 1
ATOM 747 C C . PRO A 1 89 ? -3.613 -17.677 19.025 1.00 89.31 89 PRO A C 1
ATOM 749 O O . PRO A 1 89 ? -4.306 -18.595 18.578 1.00 89.31 89 PRO A O 1
ATOM 752 N N . LYS A 1 90 ? -4.081 -16.788 19.905 1.00 90.50 90 LYS A N 1
ATOM 753 C CA . LYS A 1 90 ? -5.491 -16.736 20.303 1.00 90.50 90 LYS A CA 1
ATOM 754 C C . LYS A 1 90 ? -6.356 -16.352 19.097 1.00 90.50 90 LYS A C 1
ATOM 756 O O . LYS A 1 90 ? -5.997 -15.454 18.342 1.00 90.50 90 LYS A O 1
ATOM 761 N N . GLU A 1 91 ? -7.506 -17.004 18.948 1.00 85.38 91 GLU A N 1
ATOM 762 C CA . GLU A 1 91 ? -8.419 -16.823 17.807 1.00 85.38 91 GLU A CA 1
ATOM 763 C C . GLU A 1 91 ? -8.978 -15.396 17.694 1.00 85.38 91 GLU A C 1
ATOM 765 O O . GLU A 1 91 ? -9.228 -14.911 16.599 1.00 85.38 91 G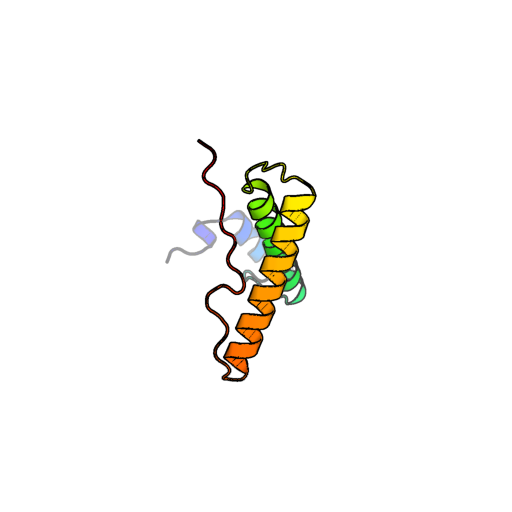LU A O 1
ATOM 770 N N . SER A 1 92 ? -9.077 -14.681 18.818 1.00 86.00 92 SER A N 1
ATOM 771 C CA . SER A 1 92 ? -9.521 -13.285 18.849 1.00 86.00 92 SER A CA 1
ATOM 772 C C . SER A 1 92 ? -8.454 -12.267 18.416 1.00 86.00 92 SER A C 1
ATOM 774 O O . SER A 1 92 ? -8.759 -11.081 18.365 1.00 86.00 92 SER A O 1
ATOM 776 N N . MET A 1 93 ? -7.199 -12.673 18.180 1.00 87.44 93 MET A N 1
ATOM 777 C CA . MET A 1 93 ? -6.123 -11.738 17.821 1.00 87.44 93 MET A CA 1
ATOM 778 C C . MET A 1 93 ? -6.323 -11.206 16.406 1.00 87.44 93 MET A C 1
ATOM 780 O O . MET A 1 93 ? -6.337 -11.976 15.442 1.00 87.44 93 MET A O 1
ATOM 784 N N . GLY A 1 94 ? -6.414 -9.883 16.268 1.00 84.56 94 GLY A N 1
ATOM 785 C CA . GLY A 1 94 ? -6.558 -9.263 14.956 1.00 84.56 94 GLY A CA 1
ATOM 786 C C . GLY A 1 94 ? -7.973 -9.333 14.369 1.00 84.56 94 GLY A C 1
ATOM 787 O O . GLY A 1 94 ? -8.143 -9.176 13.154 1.00 84.56 94 GLY A O 1
ATOM 788 N N . VAL A 1 95 ? -8.985 -9.551 15.208 1.00 86.38 95 VAL A N 1
ATOM 789 C CA . VAL A 1 95 ? -10.402 -9.524 14.828 1.00 86.38 95 VAL A CA 1
ATOM 790 C C . VAL A 1 95 ? -11.050 -8.288 15.448 1.00 86.38 95 VAL A C 1
ATOM 792 O O . VAL A 1 95 ? -10.919 -8.065 16.648 1.00 86.38 95 VAL A O 1
ATOM 795 N N . ARG A 1 96 ? -11.735 -7.485 14.626 1.00 81.25 96 ARG A N 1
ATOM 796 C CA . ARG A 1 96 ?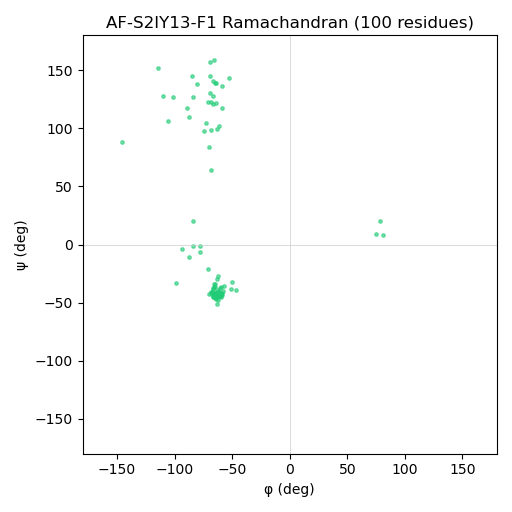 -12.594 -6.387 15.086 1.00 81.25 96 ARG A CA 1
ATOM 797 C C . ARG A 1 96 ? -14.038 -6.863 15.008 1.00 81.25 96 ARG A C 1
ATOM 799 O O . ARG A 1 96 ? -14.446 -7.331 13.947 1.00 81.25 96 ARG A O 1
ATOM 806 N N . TYR A 1 97 ? -14.775 -6.748 16.106 1.00 82.12 97 TYR A N 1
ATOM 807 C CA . TYR A 1 97 ? -16.220 -6.946 16.105 1.00 82.12 97 TYR A CA 1
ATOM 808 C C . TYR A 1 97 ? -16.852 -5.592 15.800 1.00 82.12 97 TYR A C 1
ATOM 810 O O . TYR A 1 97 ? -16.606 -4.628 16.518 1.00 82.12 97 TYR A O 1
ATOM 818 N N . GLU A 1 98 ? -17.575 -5.494 14.692 1.00 77.31 98 GLU A N 1
ATOM 819 C CA . GLU A 1 98 ? -18.388 -4.314 14.417 1.00 77.31 98 GLU A CA 1
ATOM 820 C C . GLU A 1 98 ? -19.720 -4.510 15.139 1.00 77.31 98 GLU A C 1
ATOM 822 O O . GLU A 1 98 ? -20.339 -5.566 15.003 1.00 77.31 98 GLU A O 1
ATOM 827 N N . GLU A 1 99 ? -20.128 -3.535 15.952 1.00 71.88 99 GLU A N 1
ATOM 828 C CA . GLU A 1 99 ? -21.511 -3.475 16.421 1.00 71.88 99 GLU A CA 1
ATOM 829 C C . GLU A 1 99 ? -22.379 -3.178 15.195 1.00 71.88 99 GLU A C 1
ATOM 831 O O . GLU A 1 99 ? -22.147 -2.199 14.479 1.00 71.88 99 GLU A O 1
ATOM 836 N N . GLU A 1 100 ? -23.312 -4.082 14.898 1.00 59.97 100 GLU A N 1
ATOM 837 C CA . GLU A 1 100 ? -24.310 -3.903 13.848 1.00 59.97 100 GLU A CA 1
ATOM 838 C C . GLU A 1 100 ? -25.168 -2.698 14.264 1.00 59.97 100 GLU A C 1
ATOM 840 O O . GLU A 1 100 ? -25.986 -2.785 15.176 1.00 59.97 100 GLU A O 1
ATOM 845 N N . ASN A 1 101 ? -24.885 -1.529 13.689 1.00 58.00 101 ASN A N 1
ATOM 846 C CA . ASN A 1 101 ? -25.722 -0.351 13.881 1.00 58.00 101 ASN A CA 1
ATOM 847 C C . ASN A 1 101 ? -27.013 -0.573 13.078 1.00 58.00 101 ASN A C 1
ATOM 849 O O . ASN A 1 101 ? -26.969 -0.483 11.849 1.00 58.00 101 ASN A O 1
ATOM 853 N N . ASP A 1 102 ? -28.112 -0.884 13.771 1.00 42.25 102 ASP A N 1
ATOM 854 C CA . ASP A 1 102 ? -29.488 -0.816 13.243 1.00 42.25 102 ASP A CA 1
ATOM 855 C C . ASP A 1 102 ? -29.878 0.617 12.826 1.00 42.25 102 ASP A C 1
ATOM 857 O O . ASP A 1 102 ? -29.505 1.583 13.540 1.00 42.25 102 ASP A O 1
#